Protein AF-A0A353W118-F1 (afdb_monomer_lite)

pLDDT: mean 77.17, std 15.21, range [36.06, 93.75]

Secondary structure (DSSP, 8-state):
-HHHHHHHHHHHHHHHHHHHHHTTTTTTT----EEEEEEEEEEE-TTTTT--TT-SEEEEEEEEEEEEESTTTT-EEEEEEEEE------

Structure (mmCIF, N/CA/C/O backbone):
data_AF-A0A353W118-F1
#
_entry.id   AF-A0A353W118-F1
#
loop_
_atom_site.group_PDB
_atom_site.id
_atom_site.type_symbol
_atom_site.label_atom_id
_atom_site.label_alt_id
_atom_site.label_comp_id
_atom_site.label_asym_id
_atom_site.label_entity_id
_atom_site.label_seq_id
_atom_site.pdbx_PDB_ins_code
_atom_site.Cartn_x
_atom_site.Cartn_y
_atom_site.Cartn_z
_atom_site.occupancy
_atom_site.B_iso_or_equiv
_atom_site.auth_seq_id
_atom_site.auth_comp_id
_atom_site.auth_asym_id
_atom_site.auth_atom_id
_atom_site.pdbx_PDB_model_num
ATOM 1 N N . MET A 1 1 ? -17.314 38.159 38.886 1.00 63.44 1 MET A N 1
ATOM 2 C CA . MET A 1 1 ? -16.147 37.777 38.050 1.00 63.44 1 MET A CA 1
ATOM 3 C C . MET A 1 1 ? -15.780 36.298 38.170 1.00 63.44 1 MET A C 1
ATOM 5 O O . MET A 1 1 ? -15.549 35.681 37.143 1.00 63.44 1 MET A O 1
ATOM 9 N N . LYS A 1 2 ? -15.842 35.696 39.369 1.00 70.94 2 LYS A N 1
ATOM 10 C CA . LYS A 1 2 ? -15.572 34.260 39.604 1.00 70.94 2 LYS A CA 1
ATOM 11 C C . LYS A 1 2 ? -16.307 33.300 38.644 1.00 70.94 2 LYS A C 1
ATOM 13 O O . LYS A 1 2 ? -15.682 32.420 38.075 1.00 70.94 2 LYS A O 1
ATOM 18 N N . LYS A 1 3 ? -17.599 33.534 38.366 1.00 76.50 3 LYS A N 1
ATOM 19 C CA . LYS A 1 3 ? -18.391 32.721 37.413 1.00 76.50 3 LYS A CA 1
ATOM 20 C C . LYS A 1 3 ? -17.871 32.776 35.964 1.00 76.50 3 LYS A C 1
ATOM 22 O O . LYS A 1 3 ? -17.913 31.773 35.269 1.00 76.50 3 LYS A O 1
ATOM 27 N N . LYS A 1 4 ? -17.350 33.932 35.526 1.00 81.06 4 LYS A N 1
ATOM 28 C CA . LYS A 1 4 ? -16.776 34.110 34.178 1.00 81.06 4 LYS A CA 1
ATOM 29 C C . LYS A 1 4 ? -15.430 33.388 34.046 1.00 81.06 4 LYS A C 1
ATOM 31 O O . LYS A 1 4 ? -15.149 32.825 33.000 1.00 81.06 4 LYS A O 1
ATOM 36 N N . LEU A 1 5 ? -14.641 33.363 35.125 1.00 89.19 5 LEU A N 1
ATOM 37 C CA . LEU A 1 5 ? -13.362 32.650 35.183 1.00 89.19 5 LEU A CA 1
ATOM 38 C C . LEU A 1 5 ? -13.556 31.130 35.076 1.00 89.19 5 LEU A C 1
ATOM 40 O O . LEU A 1 5 ? -12.854 30.478 34.315 1.00 89.19 5 LEU A O 1
ATOM 44 N N . ILE A 1 6 ? -14.550 30.583 35.785 1.00 88.81 6 ILE A N 1
ATOM 45 C CA . ILE A 1 6 ? -14.882 29.149 35.732 1.00 88.81 6 ILE A CA 1
ATOM 46 C C . ILE A 1 6 ? -15.297 28.743 34.313 1.00 88.81 6 ILE A C 1
ATOM 48 O O . ILE A 1 6 ? -14.798 27.753 33.789 1.00 88.81 6 ILE A O 1
ATOM 52 N N . LEU A 1 7 ? -16.150 29.544 33.666 1.00 90.06 7 LEU A N 1
ATOM 53 C CA . LEU A 1 7 ? -16.577 29.293 32.289 1.00 90.06 7 LEU A CA 1
ATOM 54 C C . LEU A 1 7 ? -15.384 29.258 31.318 1.00 90.06 7 LEU A C 1
ATOM 56 O O . LEU A 1 7 ? -15.320 28.400 30.445 1.00 90.06 7 LEU A O 1
ATOM 60 N N . LEU A 1 8 ? -14.422 30.165 31.502 1.00 90.12 8 LEU A N 1
ATOM 61 C CA . LEU A 1 8 ? -13.240 30.276 30.650 1.00 90.12 8 LEU A CA 1
ATOM 62 C C . LEU A 1 8 ? -12.295 29.074 30.819 1.00 90.12 8 LEU A C 1
ATOM 64 O O . LEU A 1 8 ? -11.773 28.570 29.829 1.00 90.12 8 LEU A O 1
ATOM 68 N N . ILE A 1 9 ? -12.146 28.561 32.046 1.00 91.44 9 ILE A N 1
ATOM 69 C CA . ILE A 1 9 ? -11.387 27.330 32.328 1.00 91.44 9 ILE A CA 1
ATOM 70 C C . ILE A 1 9 ? -12.066 26.116 31.683 1.00 91.44 9 ILE A C 1
ATOM 72 O O . ILE A 1 9 ? -11.399 25.327 31.019 1.00 91.44 9 ILE A O 1
ATOM 76 N N . CYS A 1 10 ? -13.390 25.979 31.820 1.00 90.12 10 CYS A N 1
ATOM 77 C CA . CYS A 1 10 ? -14.130 24.896 31.170 1.00 90.12 10 CYS A CA 1
ATOM 78 C C . CYS A 1 10 ? -14.002 24.958 29.643 1.00 90.12 10 CYS A C 1
ATOM 80 O O . CYS A 1 10 ? -13.787 23.929 29.011 1.00 90.12 10 CYS A O 1
ATOM 82 N N . MET A 1 11 ? -14.075 26.154 29.054 1.00 89.75 11 MET A N 1
ATOM 83 C CA . MET A 1 11 ? -13.907 26.341 27.612 1.00 89.75 11 MET A CA 1
ATOM 84 C C . MET A 1 11 ? -12.515 25.895 27.147 1.00 89.75 11 MET A C 1
ATOM 86 O O . MET A 1 11 ? -12.408 25.157 26.172 1.00 89.75 11 MET A O 1
ATOM 90 N N . PHE A 1 12 ? -11.462 26.277 27.877 1.00 87.50 12 PHE A N 1
ATOM 91 C CA . PHE A 1 12 ? -10.097 25.835 27.585 1.00 87.50 12 PHE A CA 1
ATOM 92 C C . PHE A 1 12 ? -9.941 24.317 27.696 1.00 87.50 12 PHE A C 1
ATOM 94 O O . PHE A 1 12 ? -9.339 23.709 26.818 1.00 87.50 12 PHE A O 1
ATOM 101 N N . LEU A 1 13 ? -10.522 23.693 28.724 1.00 86.12 13 LEU A N 1
ATOM 102 C CA . LEU A 1 13 ? -10.494 22.237 28.876 1.00 86.12 13 LEU A CA 1
ATOM 103 C C . LEU A 1 13 ? -11.189 21.528 27.707 1.00 86.12 13 LEU A C 1
ATOM 105 O O . LEU A 1 13 ? -10.645 20.559 27.187 1.00 86.12 13 LEU A O 1
ATOM 109 N N . PHE A 1 14 ? -12.340 22.029 27.249 1.00 83.75 14 PHE A N 1
ATOM 110 C CA . PHE A 1 14 ? -13.052 21.472 26.092 1.00 83.75 14 PHE A CA 1
ATOM 111 C C . PHE A 1 14 ? -12.268 21.613 24.780 1.00 83.75 14 PHE A C 1
ATOM 113 O O . PHE A 1 14 ? -12.229 20.673 23.989 1.00 83.75 14 PHE A O 1
ATOM 120 N N . LEU A 1 15 ? -11.606 22.752 24.561 1.00 81.06 15 LEU A N 1
ATOM 121 C CA . LEU A 1 15 ? -10.751 22.978 23.389 1.00 81.06 15 LEU A CA 1
ATOM 122 C C . LEU A 1 15 ? -9.569 21.994 23.329 1.00 81.06 15 LEU A C 1
ATOM 124 O O . LEU A 1 15 ? -9.223 21.524 22.246 1.00 81.06 15 LEU A O 1
ATOM 128 N N . SER A 1 16 ? -8.996 21.621 24.476 1.00 75.88 16 SER A N 1
ATOM 129 C CA . SER A 1 16 ? -7.902 20.642 24.556 1.00 75.88 16 SER A CA 1
ATOM 130 C C . SER A 1 16 ? -8.295 19.253 24.038 1.00 75.88 16 SER A C 1
ATOM 132 O O . SER A 1 16 ? -7.490 18.598 23.378 1.00 75.88 16 SER A O 1
ATOM 134 N N . PHE A 1 17 ? -9.532 18.809 24.294 1.00 73.00 17 PHE A N 1
ATOM 135 C CA . PHE A 1 17 ? -10.024 17.508 23.820 1.00 73.00 17 PHE A CA 1
ATOM 136 C C . PHE A 1 17 ? -10.177 17.457 22.295 1.00 73.00 17 PHE A C 1
ATOM 138 O O . PHE A 1 17 ? -9.873 16.436 21.682 1.00 73.00 17 PHE A O 1
ATOM 145 N N . ILE A 1 18 ? -10.603 18.560 21.673 1.00 72.31 18 ILE A N 1
ATOM 146 C CA . ILE A 1 18 ? -10.784 18.636 20.216 1.00 72.31 18 ILE A CA 1
ATOM 147 C C . ILE A 1 18 ? -9.422 18.596 19.509 1.00 72.31 18 ILE A C 1
ATOM 149 O O . ILE A 1 18 ? -9.250 17.866 18.534 1.00 72.31 18 ILE A O 1
ATOM 153 N N . SER A 1 19 ? -8.432 19.323 20.033 1.00 61.09 19 SER A N 1
ATOM 154 C CA . SER A 1 19 ? -7.077 19.356 19.468 1.00 61.09 19 SER A CA 1
ATOM 155 C C . SER A 1 19 ? -6.355 18.007 19.561 1.00 61.09 19 SER A C 1
ATOM 157 O O . SER A 1 19 ? -5.617 17.651 18.646 1.00 61.09 19 SER A O 1
ATOM 159 N N . ALA A 1 20 ? -6.584 17.230 20.627 1.00 59.69 20 ALA A N 1
ATOM 160 C CA . ALA A 1 20 ? -6.031 15.880 20.752 1.00 59.69 20 ALA A CA 1
ATOM 161 C C . ALA A 1 20 ? -6.635 14.903 19.725 1.00 59.69 20 ALA A C 1
ATOM 163 O O . ALA A 1 20 ? -5.913 14.080 19.172 1.00 59.69 20 ALA A O 1
ATOM 164 N N . TYR A 1 21 ? -7.931 15.029 19.422 1.00 60.16 21 TYR A N 1
ATOM 165 C CA . TYR A 1 21 ? -8.608 14.198 18.421 1.00 60.16 21 TYR A CA 1
ATOM 166 C C . TYR A 1 21 ? -8.208 14.549 16.977 1.00 60.16 21 TYR A C 1
ATOM 168 O O . TYR A 1 21 ? -8.194 13.687 16.108 1.00 60.16 21 TYR A O 1
ATOM 176 N N . ALA A 1 22 ? -7.852 15.808 16.706 1.00 58.81 22 ALA A N 1
ATOM 177 C CA . ALA A 1 22 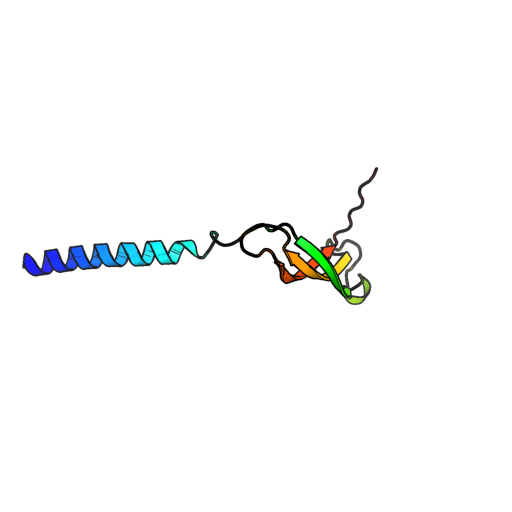? -7.430 16.239 15.373 1.00 58.81 22 ALA A CA 1
ATOM 178 C C . ALA A 1 22 ? -5.989 15.818 15.013 1.00 58.81 22 ALA A C 1
ATOM 180 O O . ALA A 1 22 ? -5.655 15.739 13.833 1.00 58.81 22 ALA A O 1
ATOM 181 N N . ASN A 1 23 ? -5.134 15.547 16.007 1.00 49.91 23 ASN A N 1
ATOM 182 C CA . ASN A 1 23 ? -3.701 15.300 15.798 1.00 49.91 23 ASN A CA 1
ATOM 183 C C . ASN A 1 23 ? -3.331 13.813 15.598 1.00 49.91 23 ASN A C 1
ATOM 185 O O . ASN A 1 23 ? -2.155 13.480 15.485 1.00 49.91 23 ASN A O 1
ATOM 189 N N . THR A 1 24 ? -4.308 12.907 15.535 1.00 53.88 24 THR A N 1
ATOM 190 C CA . THR A 1 24 ? -4.076 11.482 15.229 1.00 53.88 24 THR A CA 1
ATOM 191 C C . THR A 1 24 ? -4.123 11.169 13.731 1.00 53.88 24 THR A C 1
ATOM 193 O O . THR A 1 24 ? -3.628 10.132 13.296 1.00 53.88 24 THR A O 1
ATOM 196 N N . GLY A 1 25 ? -4.624 12.088 12.899 1.00 49.34 25 GLY A N 1
ATOM 197 C CA . GLY A 1 25 ? -4.869 11.849 11.470 1.00 49.34 25 GLY A CA 1
ATOM 198 C C . GLY A 1 25 ? -3.633 11.732 10.566 1.00 49.34 25 GLY A C 1
ATOM 199 O O . GLY A 1 25 ? -3.794 11.601 9.356 1.00 49.34 25 GLY A O 1
ATOM 200 N N . GLY A 1 26 ? -2.412 11.815 11.107 1.00 48.66 26 GLY A N 1
ATOM 201 C CA . GLY A 1 26 ? -1.183 11.828 10.302 1.00 48.66 26 GLY A CA 1
ATOM 202 C C . GLY A 1 26 ? -0.452 10.488 10.182 1.00 48.66 26 GLY A C 1
ATOM 203 O O . GLY A 1 26 ? 0.225 10.260 9.184 1.00 48.66 26 GLY A O 1
ATOM 204 N N . VAL A 1 27 ? -0.550 9.609 11.188 1.00 48.25 27 VAL A N 1
ATOM 205 C CA . VAL A 1 27 ? 0.266 8.373 11.259 1.00 48.25 27 VAL A CA 1
ATOM 206 C C . VAL A 1 27 ? -0.524 7.167 11.797 1.00 48.25 27 VAL A C 1
ATOM 208 O O . VAL A 1 27 ? -0.174 6.024 11.502 1.00 48.25 27 VAL A O 1
ATOM 211 N N . GLU A 1 28 ? -1.642 7.383 12.501 1.00 48.31 28 GLU A N 1
ATOM 212 C CA . GLU A 1 28 ? -2.590 6.323 12.874 1.00 48.31 28 GLU A CA 1
ATOM 213 C C . GLU A 1 28 ? -3.521 6.023 11.689 1.00 48.31 28 GLU A C 1
ATOM 215 O O . GLU A 1 28 ? -4.614 6.566 11.565 1.00 48.31 28 GLU A O 1
ATOM 220 N N . GLY A 1 29 ? -3.074 5.188 10.756 1.00 55.50 29 GLY A N 1
ATOM 221 C CA . GLY A 1 29 ? -3.909 4.818 9.606 1.00 55.50 29 GLY A CA 1
ATOM 222 C C . GLY A 1 29 ? -3.209 3.988 8.541 1.00 55.50 29 GLY A C 1
ATOM 223 O O . GLY A 1 29 ? -3.870 3.381 7.699 1.00 55.50 29 GLY A O 1
ATOM 224 N N . LEU A 1 30 ? -1.879 3.901 8.592 1.00 59.84 30 LEU A N 1
ATOM 225 C CA . LEU A 1 30 ? -1.126 2.963 7.770 1.00 59.84 30 LEU A CA 1
ATOM 226 C C . LEU A 1 30 ? -1.238 1.566 8.388 1.00 59.84 30 LEU A C 1
ATOM 228 O O . LEU A 1 30 ? -0.458 1.180 9.254 1.00 59.84 30 LEU A O 1
ATOM 232 N N . THR A 1 31 ? -2.249 0.815 7.957 1.00 67.44 31 THR A N 1
ATOM 233 C CA . THR A 1 31 ? -2.389 -0.601 8.300 1.00 67.44 31 THR A CA 1
ATOM 234 C C . THR A 1 31 ? -1.685 -1.458 7.251 1.00 67.44 31 THR A C 1
ATOM 236 O O . THR A 1 31 ? -1.998 -1.418 6.059 1.00 67.44 31 THR A O 1
ATOM 239 N N . THR A 1 32 ? -0.682 -2.224 7.678 1.00 75.25 32 THR A N 1
ATOM 240 C CA . THR A 1 32 ? 0.012 -3.155 6.787 1.00 75.25 32 THR A CA 1
ATOM 241 C C . THR A 1 32 ? -0.837 -4.404 6.627 1.00 75.25 32 THR A C 1
ATOM 243 O O . THR A 1 32 ? -1.018 -5.178 7.567 1.00 75.25 32 THR A O 1
ATOM 246 N N . VAL A 1 33 ? -1.330 -4.629 5.415 1.00 80.06 33 VAL A N 1
ATOM 247 C CA . VAL A 1 33 ? -2.134 -5.805 5.084 1.00 80.06 33 VAL A CA 1
ATOM 248 C C . VAL A 1 33 ? -1.327 -6.806 4.267 1.00 80.06 33 VAL A C 1
ATOM 250 O O . VAL A 1 33 ? -0.547 -6.438 3.390 1.00 80.06 33 VAL A O 1
ATOM 253 N N . LYS A 1 34 ? -1.535 -8.101 4.522 1.00 86.06 34 LYS A N 1
ATOM 254 C CA . LYS A 1 34 ? -1.060 -9.156 3.619 1.00 86.06 34 LYS A CA 1
ATOM 255 C C . LYS A 1 34 ? -2.137 -9.399 2.575 1.00 86.06 34 LYS A C 1
ATOM 257 O O . LYS A 1 34 ? -3.255 -9.788 2.914 1.00 86.06 34 LYS A O 1
ATOM 262 N N . GLY A 1 35 ? -1.807 -9.161 1.313 1.00 87.94 35 GLY A N 1
ATOM 263 C CA . GLY A 1 35 ? -2.705 -9.365 0.184 1.00 87.94 35 GLY A CA 1
ATOM 264 C C . GLY A 1 35 ? -2.127 -10.323 -0.849 1.00 87.94 35 GLY A C 1
ATOM 265 O O . GLY A 1 35 ? -0.927 -10.590 -0.866 1.00 87.94 35 GLY A O 1
ATOM 266 N N . LYS A 1 36 ? -2.995 -10.845 -1.713 1.00 92.50 36 LYS A N 1
ATOM 267 C CA . LYS A 1 36 ? -2.621 -11.629 -2.889 1.00 92.50 36 LYS A CA 1
ATOM 268 C C . LYS A 1 36 ? -3.014 -10.856 -4.143 1.00 92.50 36 LYS A C 1
ATOM 270 O O . LYS A 1 36 ? -4.151 -10.400 -4.244 1.00 92.50 36 LYS A O 1
ATOM 275 N N . VAL A 1 37 ? -2.095 -10.745 -5.098 1.00 91.00 37 VAL A N 1
ATOM 276 C CA . VAL A 1 37 ? -2.406 -10.229 -6.437 1.00 91.00 37 VAL A CA 1
ATOM 277 C C . VAL A 1 37 ? -3.366 -11.203 -7.122 1.00 91.00 37 VAL A C 1
ATOM 279 O O . VAL A 1 37 ? -3.068 -12.391 -7.247 1.00 91.00 37 VAL A O 1
ATOM 282 N N . VAL A 1 38 ? -4.537 -10.706 -7.509 1.00 93.69 38 VAL A N 1
ATOM 283 C CA . VAL A 1 38 ? -5.579 -11.468 -8.214 1.00 93.69 38 VAL A CA 1
ATOM 284 C C . VAL A 1 38 ? -5.502 -11.215 -9.716 1.00 93.69 38 VAL A C 1
ATOM 286 O O . VAL A 1 38 ? -5.744 -12.125 -10.500 1.00 93.69 38 VAL A O 1
ATOM 289 N N . GLU A 1 39 ? -5.141 -9.995 -10.111 1.00 93.12 39 GLU A N 1
ATOM 290 C CA . GLU A 1 39 ? -5.124 -9.560 -11.506 1.00 93.12 39 GLU A CA 1
ATOM 291 C C . GLU A 1 39 ? -4.081 -8.453 -11.704 1.00 93.12 39 GLU A C 1
ATOM 293 O O . GLU A 1 39 ? -3.939 -7.575 -10.850 1.00 93.12 39 GLU A O 1
ATOM 298 N N . ILE A 1 40 ? -3.370 -8.478 -12.832 1.00 91.44 40 ILE A N 1
ATOM 299 C CA . ILE A 1 40 ? -2.564 -7.346 -13.304 1.00 91.44 40 ILE A CA 1
ATOM 300 C C . ILE A 1 40 ? -3.434 -6.586 -14.302 1.00 91.44 40 ILE A C 1
ATOM 302 O O . ILE A 1 40 ? -3.789 -7.131 -15.342 1.00 91.44 40 ILE A O 1
ATOM 306 N N . VAL A 1 41 ? -3.802 -5.352 -13.964 1.00 92.25 41 VAL A N 1
ATOM 307 C CA . VAL A 1 41 ? -4.682 -4.513 -14.791 1.00 92.25 41 VAL A CA 1
ATOM 308 C C . VAL A 1 41 ? -3.878 -3.832 -15.890 1.00 92.25 41 VAL A C 1
ATOM 310 O O . VAL A 1 41 ? -4.280 -3.833 -17.050 1.00 92.25 41 VAL A O 1
ATOM 313 N N . THR A 1 42 ? -2.720 -3.288 -15.519 1.00 91.56 42 THR A N 1
ATOM 314 C CA . THR A 1 42 ? -1.831 -2.571 -16.434 1.00 91.56 42 THR A CA 1
ATOM 315 C C . THR A 1 42 ? -0.387 -2.894 -16.089 1.00 91.56 42 THR A C 1
ATOM 317 O O . THR A 1 42 ? -0.026 -2.939 -14.912 1.00 91.56 42 THR A O 1
ATOM 320 N N . HIS A 1 43 ? 0.445 -3.078 -17.110 1.00 89.50 43 HIS A N 1
ATOM 321 C CA . HIS A 1 43 ? 1.892 -3.235 -16.981 1.00 89.50 43 HIS A CA 1
ATOM 322 C C . HIS A 1 43 ? 2.561 -2.218 -17.897 1.00 89.50 43 HIS A C 1
ATOM 324 O O . HIS A 1 43 ? 2.420 -2.304 -19.113 1.00 89.50 43 HIS A O 1
ATOM 330 N N . LEU A 1 44 ? 3.253 -1.255 -17.296 1.00 87.50 44 LEU A N 1
ATOM 331 C CA . LEU A 1 44 ? 4.046 -0.241 -17.977 1.00 87.50 44 LEU A CA 1
ATOM 332 C C . LEU A 1 44 ? 5.511 -0.674 -17.958 1.00 87.50 44 LEU A C 1
ATOM 334 O O . LEU A 1 44 ? 6.093 -0.896 -16.889 1.00 87.50 44 LEU A O 1
ATOM 338 N N . LYS A 1 45 ? 6.079 -0.838 -19.150 1.00 84.12 45 LYS A N 1
ATOM 339 C CA . LYS A 1 45 ? 7.491 -1.173 -19.351 1.00 84.12 45 LYS A CA 1
ATOM 340 C C . LYS A 1 45 ? 8.362 0.084 -19.226 1.00 84.12 45 LYS A C 1
ATOM 342 O O . LYS A 1 45 ? 7.820 1.189 -19.282 1.00 84.12 45 LYS A O 1
ATOM 347 N N . PRO A 1 46 ? 9.698 -0.051 -19.112 1.00 81.06 46 PRO A N 1
ATOM 348 C CA . PRO A 1 46 ? 10.585 1.110 -19.024 1.00 81.06 46 PRO A CA 1
ATOM 349 C C . PRO A 1 46 ? 10.362 2.115 -20.164 1.00 81.06 46 PRO A C 1
ATOM 351 O O . PRO A 1 46 ? 10.308 3.322 -19.924 1.00 81.06 46 PRO A O 1
ATOM 354 N N . ASP A 1 47 ? 10.150 1.601 -21.380 1.00 80.25 47 ASP A N 1
ATOM 355 C CA . ASP 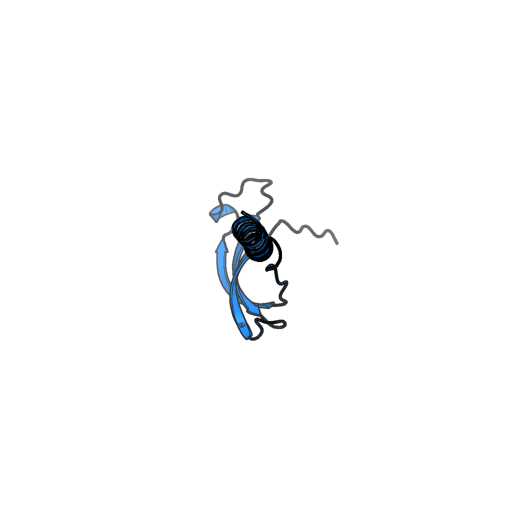A 1 47 ? 9.891 2.394 -22.585 1.00 80.25 47 ASP A CA 1
ATOM 356 C C . ASP A 1 47 ? 8.597 3.218 -22.472 1.00 80.25 47 ASP A C 1
ATOM 358 O O . ASP A 1 47 ? 8.569 4.384 -22.861 1.00 80.25 47 ASP A O 1
ATOM 362 N N . ASP A 1 48 ? 7.543 2.646 -21.877 1.00 81.31 48 ASP A N 1
ATOM 363 C CA . ASP A 1 48 ? 6.262 3.330 -21.651 1.00 81.31 48 ASP A CA 1
ATOM 364 C C . ASP A 1 48 ? 6.381 4.421 -20.571 1.00 81.31 48 ASP A C 1
ATOM 366 O O . ASP A 1 48 ? 5.624 5.393 -20.559 1.00 81.31 48 ASP A O 1
ATOM 370 N N . LEU A 1 49 ? 7.341 4.260 -19.655 1.00 76.69 49 LEU A N 1
ATOM 371 C CA . LEU A 1 49 ? 7.599 5.158 -18.530 1.00 76.69 49 LEU A CA 1
ATOM 372 C C . LEU A 1 49 ? 8.608 6.268 -18.860 1.00 76.69 49 LEU A C 1
ATOM 374 O O . LEU A 1 49 ? 8.858 7.125 -18.012 1.00 76.69 49 LEU A O 1
ATOM 378 N N . ASN A 1 50 ? 9.200 6.267 -20.063 1.00 75.81 50 ASN A N 1
ATOM 379 C CA . ASN A 1 50 ? 10.368 7.090 -20.406 1.00 75.81 50 ASN A CA 1
ATOM 380 C C . ASN A 1 50 ? 11.498 6.972 -19.361 1.00 75.81 50 ASN A C 1
ATOM 382 O O . ASN A 1 50 ? 12.210 7.940 -19.076 1.00 75.81 50 ASN A O 1
ATOM 386 N N . ALA A 1 51 ? 11.639 5.796 -18.744 1.00 72.38 51 ALA A N 1
ATOM 387 C CA . ALA A 1 51 ? 12.646 5.556 -17.724 1.00 72.38 51 ALA A CA 1
ATOM 388 C C . ALA A 1 51 ? 14.032 5.495 -18.385 1.00 72.38 51 ALA A C 1
ATOM 390 O O . ALA A 1 51 ? 14.336 4.572 -19.136 1.00 72.38 51 ALA A O 1
ATOM 391 N N . GLY A 1 52 ? 14.879 6.494 -18.120 1.00 68.88 52 GLY A N 1
ATOM 392 C CA . GLY A 1 52 ? 16.260 6.510 -18.610 1.00 68.88 52 GLY A CA 1
ATOM 393 C C . GLY A 1 52 ? 17.133 5.420 -17.972 1.00 68.88 52 GLY A C 1
ATOM 394 O O . GLY A 1 52 ? 16.802 4.874 -16.912 1.00 68.88 52 GLY A O 1
ATOM 395 N N . GLU A 1 53 ? 18.285 5.132 -18.589 1.00 65.75 53 GLU A N 1
ATOM 396 C CA . GLU A 1 53 ? 19.304 4.254 -17.997 1.00 65.75 53 GLU A CA 1
ATOM 397 C C . GLU A 1 53 ? 19.677 4.757 -16.590 1.00 65.75 53 GLU A C 1
ATOM 399 O O . GLU A 1 53 ? 20.105 5.897 -16.411 1.00 65.75 53 GLU A O 1
ATOM 404 N N . GLY A 1 54 ? 19.474 3.910 -15.575 1.00 66.25 54 GLY A N 1
ATOM 405 C CA . GLY A 1 54 ? 19.711 4.248 -14.166 1.00 66.25 54 GLY A CA 1
ATOM 406 C C . GLY A 1 54 ? 18.473 4.663 -13.359 1.00 66.25 54 GLY A C 1
ATOM 407 O O . GLY A 1 54 ? 18.605 4.928 -12.165 1.00 66.25 54 GLY A O 1
ATOM 408 N N . SER A 1 55 ? 17.272 4.686 -13.952 1.00 66.19 55 SER A N 1
ATOM 409 C CA . SER A 1 55 ? 16.030 4.883 -13.189 1.00 66.19 55 SER A CA 1
ATOM 410 C C . SER A 1 55 ? 15.842 3.784 -12.136 1.00 66.19 55 SER A C 1
ATOM 412 O O . SER A 1 55 ? 15.962 2.593 -12.432 1.00 66.19 55 SER A O 1
ATOM 414 N N . LEU A 1 56 ? 15.503 4.178 -10.904 1.00 67.12 56 LEU A N 1
ATOM 415 C CA . LEU A 1 56 ? 15.164 3.241 -9.825 1.00 67.12 56 LEU A CA 1
ATOM 416 C C . LEU A 1 56 ? 13.862 2.483 -10.104 1.00 67.12 56 LEU A C 1
ATOM 418 O O . LEU A 1 56 ? 13.681 1.385 -9.585 1.00 67.12 56 LEU A O 1
ATOM 422 N N . ILE A 1 57 ? 12.973 3.061 -10.912 1.00 66.94 57 ILE A N 1
ATOM 423 C CA . ILE A 1 57 ? 11.717 2.449 -11.340 1.00 66.94 57 ILE A CA 1
ATOM 424 C C . ILE A 1 57 ? 11.900 2.070 -12.802 1.00 66.94 57 ILE A C 1
ATOM 426 O O . ILE A 1 57 ? 11.995 2.940 -13.669 1.00 66.94 57 ILE A O 1
ATOM 430 N N . GLN A 1 58 ? 12.023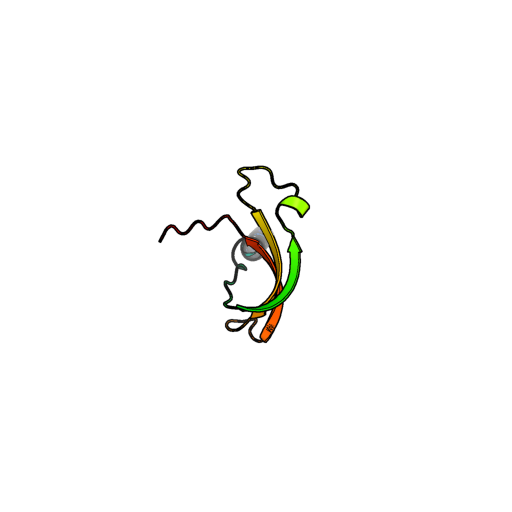 0.771 -13.044 1.00 75.31 58 GLN A N 1
ATOM 431 C CA . GLN A 1 58 ? 12.185 0.213 -14.384 1.00 75.31 58 GLN A CA 1
ATOM 432 C C . GLN A 1 58 ? 10.838 -0.283 -14.907 1.00 75.31 58 GLN A C 1
ATOM 434 O O . GLN A 1 58 ? 10.525 -0.109 -16.074 1.00 75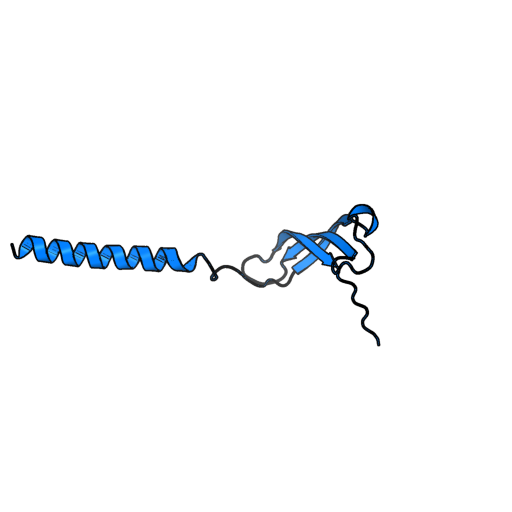.31 58 GLN A O 1
ATOM 439 N N . GLU A 1 59 ? 9.993 -0.830 -14.036 1.00 83.25 59 GLU A N 1
ATOM 440 C CA . GLU A 1 59 ? 8.661 -1.293 -14.409 1.00 83.25 59 GLU A CA 1
ATOM 441 C C . GLU A 1 59 ? 7.629 -0.827 -13.383 1.00 83.25 59 GLU A C 1
ATOM 443 O O . GLU A 1 59 ? 7.906 -0.754 -12.182 1.00 83.25 59 GLU A O 1
ATOM 448 N N . GLN A 1 60 ? 6.418 -0.536 -13.851 1.00 87.81 60 GLN A N 1
ATOM 449 C CA . GLN A 1 60 ? 5.291 -0.195 -12.991 1.00 87.81 60 GLN A CA 1
ATOM 450 C C . GLN A 1 60 ? 4.088 -1.048 -13.367 1.00 87.81 60 GLN A C 1
ATOM 452 O O . GLN A 1 60 ? 3.723 -1.172 -14.536 1.00 87.81 60 GLN A O 1
ATOM 457 N N . GLN A 1 61 ? 3.449 -1.635 -12.362 1.00 90.44 61 GLN A N 1
ATOM 458 C CA . GLN A 1 61 ? 2.229 -2.406 -12.546 1.00 90.44 61 GLN A CA 1
ATOM 459 C C . GLN A 1 61 ? 1.102 -1.832 -11.702 1.00 90.44 61 GLN A C 1
ATOM 461 O O . GLN A 1 61 ? 1.284 -1.533 -10.525 1.00 90.44 61 GLN A O 1
ATOM 466 N N . ILE A 1 62 ? -0.088 -1.740 -12.287 1.00 90.81 62 ILE A N 1
ATOM 467 C CA . ILE A 1 62 ? -1.324 -1.527 -11.539 1.00 90.81 62 ILE A CA 1
ATOM 468 C C . ILE A 1 62 ? -1.942 -2.903 -11.332 1.00 90.81 62 ILE A C 1
ATOM 470 O O . ILE A 1 62 ? -2.357 -3.561 -12.290 1.00 90.81 62 ILE A O 1
ATOM 474 N N . VAL A 1 63 ? -1.979 -3.355 -10.082 1.00 93.12 63 VAL A N 1
ATOM 475 C CA . VAL A 1 63 ? -2.446 -4.693 -9.714 1.00 93.12 63 VAL A CA 1
ATOM 476 C C . VAL A 1 63 ? -3.681 -4.621 -8.834 1.00 93.12 63 VAL A C 1
ATOM 478 O O . VAL A 1 63 ? -3.794 -3.775 -7.950 1.00 93.12 63 VAL A O 1
ATOM 481 N N . LYS A 1 64 ? -4.611 -5.550 -9.042 1.00 93.75 64 LYS A N 1
ATOM 482 C CA . LYS A 1 64 ? -5.728 -5.779 -8.133 1.00 93.75 64 LYS A CA 1
ATOM 483 C C . LYS A 1 64 ? -5.289 -6.762 -7.058 1.00 93.75 64 LYS A C 1
ATOM 485 O O . LYS A 1 64 ? -4.955 -7.913 -7.348 1.00 93.75 64 LYS A O 1
ATOM 490 N N . VAL A 1 65 ? -5.296 -6.315 -5.810 1.00 93.12 65 VAL A N 1
ATOM 491 C CA . VAL A 1 65 ? -4.872 -7.091 -4.644 1.00 93.12 65 VAL A CA 1
ATOM 492 C C . VAL A 1 65 ? -6.079 -7.391 -3.772 1.00 93.12 65 VAL A C 1
ATOM 494 O O . VAL A 1 65 ? -6.776 -6.476 -3.340 1.00 93.12 65 VAL A O 1
ATOM 497 N N . ARG A 1 66 ? -6.300 -8.672 -3.466 1.00 93.75 66 ARG A N 1
ATOM 498 C CA . ARG A 1 66 ? -7.270 -9.101 -2.457 1.00 93.75 66 ARG A CA 1
ATOM 499 C C . ARG A 1 66 ? -6.579 -9.235 -1.110 1.00 93.75 66 ARG A C 1
ATOM 501 O O . ARG A 1 66 ? -5.594 -9.964 -0.985 1.00 93.75 66 ARG A O 1
ATOM 508 N N . VAL A 1 67 ? -7.101 -8.559 -0.095 1.00 92.56 67 VAL A N 1
ATOM 509 C CA . VAL A 1 67 ? -6.569 -8.630 1.269 1.00 92.56 67 VAL A CA 1
ATOM 510 C C . VAL A 1 67 ? -6.899 -9.989 1.882 1.00 92.56 67 VAL A C 1
ATOM 512 O O . VAL A 1 67 ? -8.053 -10.413 1.899 1.00 92.56 67 VAL A O 1
ATOM 515 N N . MET A 1 68 ? -5.883 -10.674 2.402 1.00 92.00 68 MET A N 1
ATOM 516 C CA . MET A 1 68 ? -6.004 -12.022 2.965 1.00 92.00 68 MET A CA 1
ATOM 517 C C . MET A 1 68 ? -6.131 -12.017 4.492 1.00 92.00 68 MET A C 1
ATOM 519 O O . MET A 1 68 ? -6.672 -12.968 5.047 1.00 92.00 68 MET A O 1
ATOM 523 N N . SER A 1 69 ? -5.652 -10.971 5.173 1.00 87.75 69 SER A N 1
ATOM 524 C CA . SER A 1 69 ? -5.688 -10.867 6.638 1.00 87.75 69 SER A CA 1
ATOM 525 C C . SER A 1 69 ? -5.743 -9.416 7.121 1.00 87.75 69 SER A C 1
ATOM 527 O O . SER A 1 69 ? -5.160 -8.541 6.478 1.00 87.75 69 SER A O 1
ATOM 529 N N . GLY A 1 70 ? -6.344 -9.195 8.292 1.00 83.31 70 GLY A N 1
ATOM 530 C CA . GLY A 1 70 ? -6.512 -7.880 8.924 1.00 83.31 70 GLY A CA 1
ATOM 531 C C . GLY A 1 70 ? -7.926 -7.322 8.741 1.00 83.31 70 GLY A C 1
ATOM 532 O O . GLY A 1 70 ? -8.800 -8.002 8.204 1.00 83.31 70 GLY A O 1
ATOM 533 N N . ASP A 1 71 ? -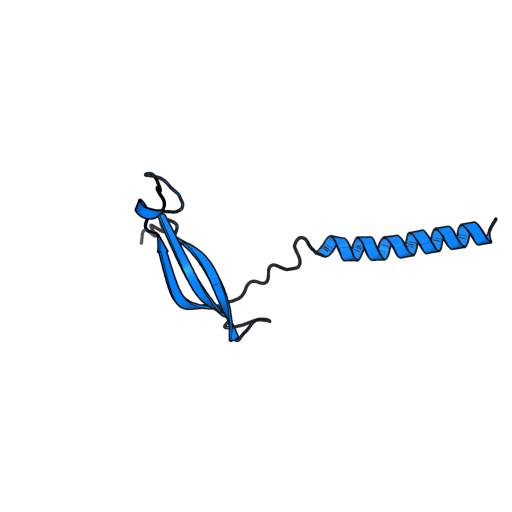8.139 -6.071 9.144 1.00 81.44 71 ASP A N 1
ATOM 534 C CA . ASP A 1 71 ? -9.473 -5.439 9.213 1.00 81.44 71 ASP A CA 1
ATOM 535 C C . ASP A 1 71 ? -10.192 -5.320 7.857 1.00 81.44 71 ASP A C 1
ATOM 537 O O . ASP A 1 71 ? -11.407 -5.139 7.784 1.00 81.44 71 ASP A O 1
ATOM 541 N N . PHE A 1 72 ? -9.442 -5.457 6.763 1.00 84.81 72 PHE A N 1
ATOM 542 C CA . PHE A 1 72 ? -9.934 -5.333 5.391 1.00 84.81 72 PHE A CA 1
ATOM 543 C C . PHE A 1 72 ? -9.981 -6.673 4.643 1.00 84.81 72 PHE A C 1
ATOM 545 O O . PHE A 1 72 ? -10.101 -6.679 3.418 1.00 84.81 72 PHE A O 1
ATOM 552 N N . GLN A 1 73 ? -9.880 -7.808 5.347 1.00 90.62 73 GLN A N 1
ATOM 553 C CA . GLN A 1 73 ? -9.890 -9.144 4.743 1.00 90.62 73 GLN A CA 1
ATOM 554 C C . GLN A 1 73 ? -11.063 -9.345 3.769 1.00 90.62 73 GLN A C 1
ATOM 556 O O . GLN A 1 73 ? -12.208 -8.996 4.047 1.00 90.62 73 GLN A O 1
ATOM 561 N N . GLY A 1 74 ? -10.760 -9.924 2.604 1.00 88.56 74 GLY A N 1
ATOM 562 C CA . GLY A 1 74 ? -11.717 -10.207 1.536 1.00 88.56 74 GLY A CA 1
ATOM 563 C C . GLY A 1 74 ? -11.984 -9.037 0.588 1.00 88.56 74 GLY A C 1
ATOM 564 O O . GLY A 1 74 ? -12.526 -9.263 -0.492 1.00 88.56 74 GLY A O 1
ATOM 565 N N . ARG A 1 75 ? -11.577 -7.810 0.939 1.00 90.75 75 ARG A N 1
ATOM 566 C CA . ARG A 1 75 ? -11.709 -6.643 0.059 1.00 90.75 75 ARG A CA 1
ATOM 567 C C . ARG A 1 75 ? -10.618 -6.616 -1.005 1.00 90.75 75 ARG A C 1
ATOM 569 O O . ARG A 1 75 ? -9.525 -7.151 -0.810 1.00 90.75 75 ARG A O 1
ATOM 576 N N . GLU A 1 76 ? -10.931 -5.965 -2.119 1.00 91.88 76 GLU A N 1
ATOM 577 C CA . GLU A 1 76 ? -10.033 -5.796 -3.258 1.00 91.88 76 GLU A CA 1
ATOM 578 C C . GLU A 1 76 ? -9.685 -4.327 -3.456 1.00 91.88 76 GLU A C 1
ATOM 580 O O . GLU A 1 76 ? -10.551 -3.457 -3.360 1.00 91.88 76 GLU A O 1
ATOM 585 N N . TYR A 1 77 ? -8.415 -4.070 -3.752 1.00 90.38 77 TYR A N 1
ATOM 586 C CA . TYR A 1 77 ? -7.879 -2.734 -3.977 1.00 90.38 77 TYR A CA 1
ATOM 587 C C . TYR A 1 77 ? -6.991 -2.727 -5.213 1.00 90.38 77 TYR A C 1
ATOM 589 O O . TYR A 1 77 ? -6.323 -3.718 -5.508 1.00 90.38 77 TYR A O 1
ATOM 597 N N . LEU A 1 78 ? -6.970 -1.599 -5.919 1.00 91.62 78 LEU A N 1
ATOM 598 C CA . LEU A 1 78 ? -5.960 -1.331 -6.935 1.00 91.62 78 LEU A CA 1
ATOM 599 C C . LEU A 1 78 ? -4.735 -0.738 -6.249 1.00 91.62 78 LEU A C 1
ATOM 601 O O . LEU A 1 78 ? -4.851 0.219 -5.487 1.00 91.62 78 LEU A O 1
ATOM 605 N N . VAL A 1 79 ? -3.581 -1.343 -6.498 1.00 88.81 79 VAL A N 1
ATOM 606 C CA . VAL A 1 79 ? -2.309 -0.968 -5.890 1.00 88.81 79 VAL A CA 1
ATOM 607 C C . VAL A 1 79 ? -1.290 -0.768 -6.997 1.00 88.81 79 VAL A C 1
ATOM 609 O O . VAL A 1 79 ? -1.190 -1.579 -7.919 1.00 88.81 79 VAL A O 1
ATOM 612 N N . GLU A 1 80 ? -0.525 0.311 -6.889 1.00 88.38 80 GLU A N 1
ATOM 613 C CA . GLU A 1 80 ? 0.635 0.543 -7.737 1.00 88.38 80 GLU A CA 1
ATOM 614 C C . GLU A 1 80 ? 1.829 -0.228 -7.178 1.00 88.38 80 GLU A C 1
ATOM 616 O O . GLU A 1 80 ? 2.257 -0.026 -6.041 1.00 88.38 80 GLU A O 1
ATOM 621 N N . ASN A 1 81 ? 2.354 -1.140 -7.985 1.00 85.38 81 ASN A N 1
ATOM 622 C CA . ASN A 1 81 ? 3.553 -1.900 -7.698 1.00 85.38 81 ASN A CA 1
ATOM 623 C C . ASN A 1 81 ? 4.696 -1.359 -8.560 1.00 85.38 81 ASN A C 1
ATOM 625 O O . ASN A 1 81 ? 4.774 -1.645 -9.756 1.00 85.38 81 ASN A O 1
ATOM 629 N N . ASN A 1 82 ? 5.573 -0.574 -7.938 1.00 84.06 82 ASN A N 1
ATOM 630 C CA . ASN A 1 82 ? 6.789 -0.074 -8.568 1.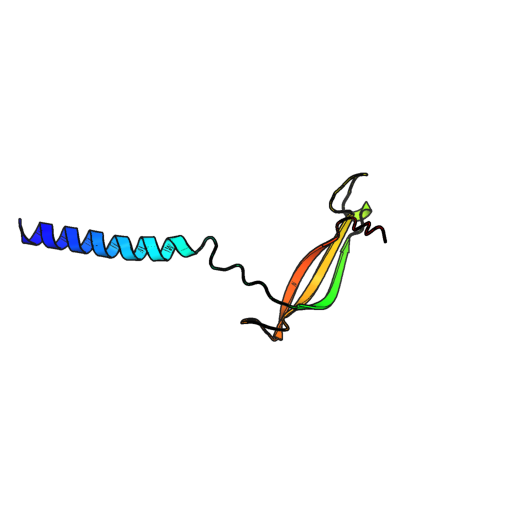00 84.06 82 ASN A CA 1
ATOM 631 C C . ASN A 1 82 ? 7.872 -1.147 -8.459 1.00 84.06 82 ASN A C 1
ATOM 633 O O . ASN A 1 82 ? 8.416 -1.399 -7.382 1.00 84.06 82 ASN A O 1
ATOM 637 N N . MET A 1 83 ? 8.173 -1.796 -9.577 1.00 78.56 83 MET A N 1
ATOM 638 C CA . MET A 1 83 ? 9.210 -2.809 -9.654 1.00 78.56 83 MET A CA 1
ATOM 639 C C . MET A 1 83 ? 10.558 -2.125 -9.885 1.00 78.56 83 MET A C 1
ATOM 641 O O . MET A 1 83 ? 10.885 -1.660 -10.981 1.00 78.56 83 MET A O 1
ATOM 645 N N . GLY A 1 84 ? 11.344 -2.048 -8.812 1.00 66.12 84 GLY A N 1
ATOM 646 C CA . GLY A 1 84 ? 12.746 -1.657 -8.900 1.00 66.12 84 GLY A CA 1
ATOM 647 C C . GLY A 1 84 ? 13.604 -2.767 -9.501 1.00 66.12 84 GLY A C 1
ATOM 648 O O . GLY A 1 84 ? 13.211 -3.937 -9.495 1.00 66.12 84 GLY A O 1
ATOM 649 N N . SER A 1 85 ? 14.792 -2.417 -10.006 1.00 59.44 85 SER A N 1
ATOM 650 C CA . SER A 1 85 ? 15.730 -3.399 -10.561 1.00 59.44 85 SER A CA 1
ATOM 651 C C . SER A 1 85 ? 16.242 -4.319 -9.446 1.00 59.44 85 SER A C 1
ATOM 653 O O . SER A 1 85 ? 17.254 -4.049 -8.797 1.00 59.44 85 SER A O 1
ATOM 655 N N . ASN A 1 86 ? 15.535 -5.410 -9.175 1.00 51.78 86 ASN A N 1
ATOM 656 C CA . ASN A 1 86 ? 15.959 -6.370 -8.171 1.00 51.78 86 ASN A CA 1
ATOM 657 C C . ASN A 1 86 ? 16.985 -7.317 -8.806 1.00 51.78 86 ASN A C 1
ATOM 659 O O . ASN A 1 86 ? 16.692 -8.474 -9.100 1.00 51.78 86 ASN A O 1
ATOM 663 N N . GLN A 1 87 ? 18.198 -6.810 -9.055 1.00 44.62 87 GLN A N 1
ATOM 664 C CA . GLN A 1 87 ? 19.361 -7.667 -9.267 1.00 44.62 87 GLN A CA 1
ATOM 665 C C . GLN A 1 87 ? 19.716 -8.316 -7.925 1.00 44.62 87 GLN A C 1
ATOM 667 O O . GLN A 1 87 ? 20.677 -7.935 -7.259 1.00 44.62 87 GLN A O 1
ATOM 672 N N . VAL A 1 88 ? 18.925 -9.304 -7.507 1.00 45.88 88 VAL A N 1
ATOM 673 C CA . VAL A 1 88 ? 19.369 -10.248 -6.484 1.00 45.88 88 VAL A CA 1
ATOM 674 C C . VAL A 1 88 ? 20.449 -11.094 -7.151 1.00 45.88 88 VAL A C 1
ATOM 676 O O . VAL A 1 88 ? 20.154 -12.041 -7.878 1.00 45.88 88 VAL A O 1
ATOM 679 N N . ARG A 1 89 ? 21.712 -10.689 -6.971 1.00 36.06 89 ARG A N 1
ATOM 680 C CA . ARG A 1 89 ? 22.861 -11.568 -7.204 1.00 36.06 89 ARG A CA 1
ATOM 681 C C . ARG A 1 89 ? 22.718 -12.742 -6.235 1.00 36.06 89 ARG A C 1
ATOM 683 O O . ARG A 1 89 ? 22.853 -12.541 -5.029 1.00 36.06 89 ARG A O 1
ATOM 690 N N . TRP A 1 90 ? 22.385 -13.912 -6.771 1.00 42.62 90 TRP A N 1
ATOM 691 C CA . TRP A 1 90 ? 22.563 -15.193 -6.090 1.00 42.62 90 TRP A CA 1
ATOM 692 C C . TRP A 1 90 ? 24.040 -15.578 -6.108 1.00 42.62 90 TRP A C 1
ATOM 694 O O . TRP A 1 90 ? 24.694 -15.308 -7.144 1.00 42.62 90 TRP A O 1
#

Radius of gyration: 24.32 Å; chains: 1; bounding box: 41×53×62 Å

Foldseek 3Di:
DVVVVVVVVVVVVVVVVVVVVVPCPPPPPPDDFDWDFPDFPDKQAQVNVVPDPPRQQGIKTFTWIATCDDPRHRDIDTDIDRDGPPPPPD

Sequence (90 aa):
MKKKLILLICMFLFLSFISAYANTGGVEGLTTVKGKVVEIVTHLKPDDLNAGEGSLIQEQQIVKVRVMSGDFQGREYLVENNMGSNQVRW